Protein AF-A0A9E7DIJ9-F1 (afdb_monomer)

Foldseek 3Di:
DDDDDAQKKFFWQDADPVRHRIWGFHDPDQWTWTADPPPRDIDTDHPVVCVVGTQWICDPNDTDGPD

Organism: NCBI:txid938288

Nearest PDB structures (foldseek):
  6kco-assembly5_J  TM=7.245E-01  e=5.338E-01  Drosophila melanogaster
  6ie4-assembly1_A  TM=6.126E-01  e=2.363E-01  Arabidopsis thaliana
  8hfr-assembly1_vV  TM=7.630E-01  e=1.012E+00  Saccharomyces cerevisiae S288C
  5h4p-assembly1_w  TM=7.434E-01  e=2.287E+00  Saccharomyces cerevisiae S288C
  6kco-assembly4_H  TM=6.580E-01  e=1.812E+00  Drosophila melanogaster

Mean predicted aligned error: 4.74 Å

Structure (mmCIF, N/CA/C/O backbone):
data_AF-A0A9E7DIJ9-F1
#
_entry.id   AF-A0A9E7DIJ9-F1
#
loop_
_atom_site.group_PDB
_atom_site.id
_atom_site.type_symbol
_atom_site.label_atom_id
_atom_site.label_alt_id
_atom_site.label_comp_id
_atom_site.label_asym_id
_atom_site.label_entity_id
_atom_site.label_seq_id
_atom_site.pdbx_PDB_ins_code
_atom_site.Cartn_x
_atom_site.Cartn_y
_atom_site.Cartn_z
_atom_site.occupancy
_atom_site.B_iso_or_equiv
_atom_site.auth_seq_id
_atom_site.auth_comp_id
_atom_site.auth_asym_id
_atom_site.auth_atom_id
_atom_site.pdbx_PDB_model_num
ATOM 1 N N . MET A 1 1 ? 7.101 -14.490 5.625 1.00 49.41 1 MET A N 1
ATOM 2 C CA . MET A 1 1 ? 7.342 -13.958 4.270 1.00 49.41 1 MET A CA 1
ATOM 3 C C . MET A 1 1 ? 6.014 -13.380 3.800 1.00 49.41 1 MET A C 1
ATOM 5 O O . MET A 1 1 ? 5.106 -14.142 3.505 1.00 49.41 1 MET A O 1
ATOM 9 N N . LEU A 1 2 ? 5.813 -12.067 3.927 1.00 63.44 2 LEU A N 1
ATOM 10 C CA . LEU A 1 2 ? 4.562 -11.428 3.509 1.00 63.44 2 LEU A CA 1
ATOM 11 C C . LEU A 1 2 ? 4.616 -11.230 1.996 1.00 63.44 2 LEU A C 1
ATOM 13 O O . LEU A 1 2 ? 5.399 -10.427 1.500 1.00 63.44 2 LEU A O 1
ATOM 17 N N . GLU A 1 3 ? 3.819 -12.002 1.265 1.00 69.94 3 GLU A N 1
ATOM 18 C CA . GLU A 1 3 ? 3.684 -11.835 -0.179 1.00 69.94 3 GLU A CA 1
ATOM 19 C C . GLU A 1 3 ? 2.769 -10.647 -0.477 1.00 69.94 3 GLU A C 1
ATOM 21 O O . GLU A 1 3 ? 1.551 -10.706 -0.248 1.00 69.94 3 GLU A O 1
ATOM 26 N N . TYR A 1 4 ? 3.385 -9.580 -0.982 1.00 83.62 4 TYR A N 1
ATOM 27 C CA . TYR A 1 4 ? 2.714 -8.427 -1.567 1.00 83.62 4 TYR A CA 1
ATOM 28 C C . TYR A 1 4 ? 2.339 -8.745 -3.011 1.00 83.62 4 TYR A C 1
ATOM 30 O O . TYR A 1 4 ? 3.179 -9.237 -3.768 1.00 83.62 4 TYR A O 1
ATOM 38 N N . ARG A 1 5 ? 1.096 -8.461 -3.406 1.00 83.81 5 ARG A N 1
ATOM 39 C CA . ARG A 1 5 ? 0.654 -8.635 -4.791 1.00 83.81 5 ARG A CA 1
ATOM 40 C C . ARG A 1 5 ? 0.533 -7.286 -5.487 1.00 83.81 5 ARG A C 1
ATOM 42 O O . ARG A 1 5 ? 0.513 -6.229 -4.862 1.00 83.81 5 ARG A O 1
ATOM 49 N N . LEU A 1 6 ? 0.479 -7.331 -6.812 1.00 87.38 6 LEU A N 1
ATOM 50 C CA . LEU A 1 6 ? 0.023 -6.191 -7.597 1.00 87.38 6 LEU A CA 1
ATOM 51 C C . LEU A 1 6 ? -1.407 -5.844 -7.174 1.00 87.38 6 LEU A C 1
ATOM 53 O O . LEU A 1 6 ? -2.192 -6.741 -6.875 1.00 87.38 6 LEU A O 1
ATOM 57 N N . ASP A 1 7 ? -1.730 -4.554 -7.168 1.00 87.94 7 ASP A N 1
ATOM 58 C CA . ASP A 1 7 ? -3.040 -4.005 -6.805 1.00 87.94 7 ASP A CA 1
ATOM 59 C C . ASP A 1 7 ? -3.369 -3.977 -5.296 1.00 87.94 7 ASP A C 1
ATOM 61 O O . ASP A 1 7 ? -4.341 -3.331 -4.907 1.00 87.94 7 ASP A O 1
ATOM 65 N N . ASP A 1 8 ? -2.542 -4.583 -4.433 1.00 89.81 8 ASP A N 1
ATOM 66 C CA . ASP A 1 8 ? -2.732 -4.563 -2.974 1.00 89.81 8 ASP A CA 1
ATOM 67 C C . ASP A 1 8 ? -2.735 -3.128 -2.421 1.00 89.81 8 ASP A C 1
ATOM 69 O O . ASP A 1 8 ? -1.913 -2.290 -2.805 1.00 89.81 8 ASP A O 1
ATOM 73 N N . ILE A 1 9 ? -3.626 -2.850 -1.467 1.00 91.31 9 ILE A N 1
ATOM 74 C CA . ILE A 1 9 ? -3.681 -1.554 -0.782 1.00 91.31 9 ILE A CA 1
ATOM 75 C C . ILE A 1 9 ? -2.968 -1.677 0.558 1.00 91.31 9 ILE A C 1
ATOM 77 O O . ILE A 1 9 ? -3.232 -2.573 1.351 1.00 91.31 9 ILE A O 1
ATOM 81 N N . VAL A 1 10 ? -2.072 -0.750 0.852 1.00 91.25 10 VAL A N 1
ATOM 82 C CA . VAL A 1 10 ? -1.269 -0.731 2.070 1.00 91.25 10 VAL A CA 1
ATOM 83 C C . VAL A 1 10 ? -1.381 0.607 2.773 1.00 91.25 10 VAL A C 1
ATOM 85 O O . VAL A 1 10 ? -1.490 1.657 2.143 1.00 91.25 10 VAL A O 1
ATOM 88 N N . LYS A 1 11 ? -1.327 0.562 4.104 1.00 90.94 11 LYS A N 1
ATOM 89 C CA . LYS A 1 11 ? -1.249 1.748 4.955 1.00 90.94 11 LYS A CA 1
ATOM 90 C C . LYS A 1 11 ? 0.166 1.943 5.454 1.00 90.94 11 LYS A C 1
ATOM 92 O O . LYS A 1 11 ? 0.714 1.081 6.153 1.00 90.94 11 LYS A O 1
ATOM 97 N N . MET A 1 12 ? 0.742 3.084 5.106 1.00 90.12 12 MET A N 1
ATOM 98 C CA . MET A 1 12 ? 2.066 3.490 5.554 1.00 90.12 12 MET A CA 1
ATOM 99 C C . MET A 1 12 ? 2.000 4.269 6.867 1.00 90.12 12 MET A C 1
ATOM 101 O O . MET A 1 12 ? 1.012 4.907 7.211 1.00 90.12 12 MET A O 1
ATOM 105 N N . LYS A 1 13 ? 3.094 4.228 7.626 1.00 84.88 13 LYS A N 1
ATOM 106 C CA . LYS A 1 13 ? 3.275 4.996 8.860 1.00 84.88 13 LYS A CA 1
ATOM 107 C C . LYS A 1 13 ? 3.505 6.479 8.572 1.00 84.88 13 LYS A C 1
ATOM 109 O O . LYS A 1 13 ? 3.121 7.311 9.388 1.00 84.88 13 LYS A O 1
ATOM 114 N N . LYS A 1 14 ? 4.164 6.798 7.455 1.00 81.50 14 LYS A N 1
ATOM 115 C CA . LYS A 1 14 ? 4.292 8.172 6.966 1.00 81.50 14 LYS A CA 1
ATOM 116 C C . LYS A 1 14 ? 3.108 8.474 6.060 1.00 81.50 14 LYS A C 1
ATOM 118 O O . LYS A 1 14 ? 2.876 7.757 5.091 1.00 81.50 14 LYS A O 1
ATOM 123 N N . SER A 1 15 ? 2.392 9.540 6.381 1.00 80.12 15 SER A N 1
ATOM 124 C CA . SER A 1 15 ? 1.372 10.105 5.512 1.00 80.12 15 SER A CA 1
ATOM 125 C C . SER A 1 15 ? 2.021 10.748 4.287 1.00 80.12 15 SER A C 1
ATOM 127 O O . SER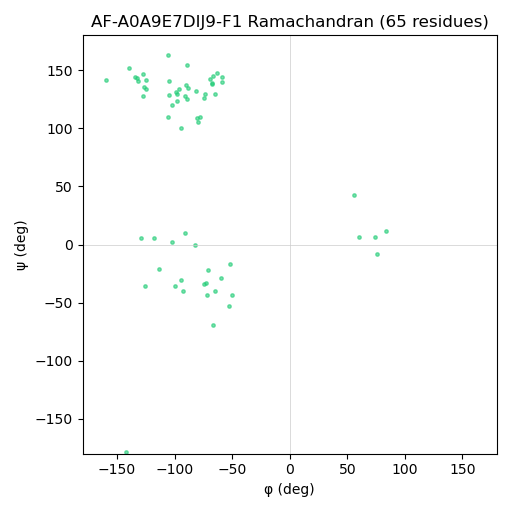 A 1 15 ? 3.088 11.363 4.367 1.00 80.12 15 SER A O 1
ATOM 129 N N . HIS A 1 16 ? 1.364 10.604 3.139 1.00 81.62 16 HIS A N 1
ATOM 130 C CA . HIS A 1 16 ? 1.693 11.358 1.941 1.00 81.62 16 HIS A CA 1
ATOM 131 C C . HIS A 1 16 ? 1.456 12.858 2.200 1.00 81.62 16 HIS A C 1
ATOM 133 O O . HIS A 1 16 ? 0.495 13.191 2.900 1.00 81.62 16 HIS A O 1
ATOM 139 N N . PRO A 1 17 ? 2.225 13.783 1.594 1.00 84.62 17 PRO A N 1
ATOM 140 C CA . PRO A 1 17 ? 1.953 15.224 1.650 1.00 84.62 17 PRO A CA 1
ATOM 141 C C . PRO A 1 17 ? 0.525 15.638 1.248 1.00 84.62 17 PRO A C 1
ATOM 143 O O . PRO A 1 17 ? 0.101 16.734 1.586 1.00 84.62 17 PRO A O 1
ATOM 146 N N . CYS A 1 18 ? -0.253 14.778 0.576 1.00 88.25 18 CYS A N 1
ATOM 147 C CA . CYS A 1 18 ? -1.677 15.027 0.291 1.00 88.25 18 CYS A CA 1
ATOM 148 C C . CYS A 1 18 ? -2.643 14.690 1.455 1.00 88.25 18 CYS A C 1
ATOM 150 O O . CYS A 1 18 ? -3.867 14.793 1.303 1.00 88.25 18 CYS A O 1
ATOM 152 N N . GLY A 1 19 ? -2.123 14.204 2.584 1.00 85.50 19 GLY A N 1
ATOM 153 C CA . GLY A 1 19 ? -2.898 13.809 3.762 1.00 85.50 19 GLY A CA 1
ATOM 154 C C . GLY A 1 19 ? -3.495 12.397 3.723 1.00 85.50 19 GLY A C 1
ATOM 155 O O . GLY A 1 19 ? -4.325 12.094 4.570 1.00 85.50 19 GLY A O 1
ATOM 156 N N . SER A 1 20 ? -3.106 11.541 2.770 1.00 88.56 20 SER A N 1
ATOM 157 C CA . SER A 1 20 ? -3.482 10.115 2.759 1.00 88.56 20 SER A CA 1
ATOM 158 C C . SER A 1 20 ? -2.315 9.230 3.172 1.00 88.56 20 SER A C 1
ATOM 160 O O . SER A 1 20 ? -1.182 9.462 2.761 1.00 88.56 20 SER A O 1
ATOM 162 N N . ASP A 1 21 ? -2.593 8.193 3.949 1.00 89.19 21 ASP A N 1
ATOM 163 C CA . ASP A 1 21 ? -1.643 7.141 4.335 1.00 89.19 21 ASP A CA 1
ATOM 164 C C . ASP A 1 21 ? -1.828 5.837 3.543 1.00 89.19 21 ASP A C 1
ATOM 166 O O . ASP A 1 21 ? -1.107 4.865 3.767 1.00 89.19 21 ASP A O 1
ATOM 170 N N . GLU A 1 22 ? -2.773 5.828 2.604 1.00 91.69 22 GLU A N 1
ATOM 171 C CA . GLU A 1 22 ? -3.139 4.677 1.788 1.00 91.69 22 GLU A CA 1
ATOM 172 C C . GLU A 1 22 ? -2.462 4.719 0.421 1.00 91.69 22 GLU A C 1
ATOM 174 O O . GLU A 1 22 ? -2.519 5.709 -0.320 1.00 91.69 22 GLU A O 1
ATOM 179 N N . PHE A 1 23 ? -1.841 3.600 0.077 1.00 92.06 23 PHE A N 1
ATOM 180 C CA . PHE A 1 23 ? -1.098 3.431 -1.155 1.00 92.06 23 PHE A CA 1
ATOM 181 C C . PHE A 1 23 ? -1.458 2.109 -1.806 1.00 92.06 23 PHE A C 1
ATOM 183 O O . PHE A 1 23 ? -1.663 1.110 -1.130 1.00 92.06 23 PHE A O 1
ATOM 190 N N . LYS A 1 24 ? -1.504 2.102 -3.128 1.00 92.38 24 LYS A N 1
ATOM 191 C CA . LYS A 1 24 ? -1.788 0.937 -3.949 1.00 92.38 24 LYS A CA 1
ATOM 192 C C . LYS A 1 24 ? -0.505 0.438 -4.593 1.00 92.38 24 LYS A C 1
ATOM 194 O O . LYS A 1 24 ? 0.220 1.221 -5.203 1.00 92.38 24 LYS A O 1
ATOM 199 N N . ILE A 1 25 ? -0.211 -0.844 -4.469 1.00 91.62 25 ILE A N 1
ATOM 200 C CA . ILE A 1 25 ? 0.981 -1.454 -5.047 1.00 91.62 25 ILE A CA 1
ATOM 201 C C . ILE A 1 25 ? 0.789 -1.604 -6.554 1.00 91.62 25 ILE A C 1
ATOM 203 O O . ILE A 1 25 ? -0.179 -2.198 -7.017 1.00 91.62 25 ILE A O 1
ATOM 207 N N . ILE A 1 26 ? 1.734 -1.071 -7.324 1.00 92.12 26 ILE A N 1
ATOM 208 C CA . ILE A 1 26 ? 1.699 -1.092 -8.795 1.00 92.12 26 ILE A CA 1
ATOM 209 C C . ILE A 1 26 ? 2.810 -1.947 -9.397 1.00 92.12 26 ILE A C 1
ATOM 211 O O . ILE A 1 26 ? 2.712 -2.344 -10.551 1.00 92.12 26 ILE A O 1
ATOM 215 N N . SER A 1 27 ? 3.884 -2.214 -8.653 1.00 89.56 27 SER A N 1
ATOM 216 C CA . SER A 1 27 ? 4.953 -3.122 -9.077 1.00 89.56 27 SER A CA 1
ATOM 217 C C . SER A 1 27 ? 5.745 -3.598 -7.863 1.00 89.56 27 SER A C 1
ATOM 219 O O . SER A 1 27 ? 5.952 -2.804 -6.948 1.00 89.56 27 SER A O 1
ATOM 221 N N . VAL A 1 28 ? 6.161 -4.869 -7.854 1.00 87.44 28 VAL A N 1
ATOM 222 C CA . VAL A 1 28 ? 6.900 -5.523 -6.746 1.00 87.44 28 VAL A CA 1
ATOM 223 C C . VAL A 1 28 ? 8.180 -6.241 -7.198 1.00 87.44 28 VAL A C 1
ATOM 225 O O . VAL A 1 28 ? 8.834 -6.913 -6.396 1.00 87.44 28 VAL A O 1
ATOM 228 N N . ASP A 1 29 ? 8.538 -6.105 -8.475 1.00 78.75 29 ASP A N 1
ATOM 229 C CA . ASP A 1 29 ? 9.531 -6.939 -9.159 1.00 78.75 29 ASP A CA 1
ATOM 230 C C . ASP A 1 29 ? 10.951 -6.714 -8.596 1.00 78.75 29 ASP A C 1
ATOM 232 O O . ASP A 1 29 ? 11.477 -7.520 -7.821 1.00 78.75 29 ASP A O 1
ATOM 236 N N . VAL A 1 30 ? 11.523 -5.535 -8.856 1.00 79.94 30 VAL A N 1
ATOM 237 C CA . VAL A 1 30 ? 12.862 -5.128 -8.382 1.00 79.94 30 VAL A CA 1
ATOM 238 C C . VAL A 1 30 ? 12.770 -4.226 -7.144 1.00 79.94 30 VAL A C 1
ATOM 240 O O . VAL A 1 30 ? 13.560 -4.332 -6.208 1.00 79.94 30 VAL A O 1
ATOM 243 N N . GLY A 1 31 ? 11.740 -3.386 -7.098 1.00 83.69 31 GLY A N 1
ATOM 244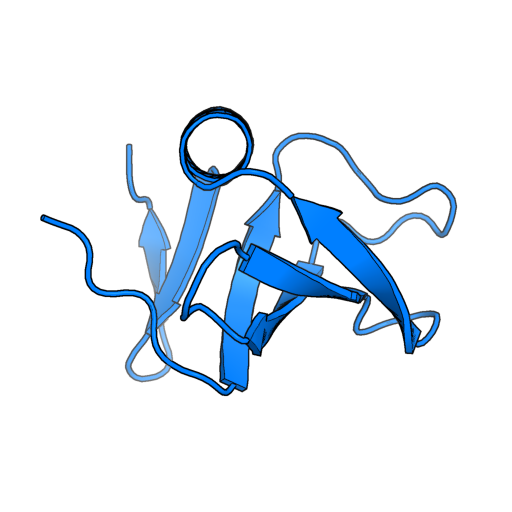 C CA . GLY A 1 31 ? 11.383 -2.514 -5.982 1.00 83.69 31 GLY A CA 1
ATOM 245 C C . GLY A 1 31 ? 9.866 -2.458 -5.837 1.00 83.69 31 GLY A C 1
ATOM 246 O O . GLY A 1 31 ? 9.148 -3.114 -6.590 1.00 83.69 31 GLY A O 1
ATOM 247 N N . ILE A 1 32 ? 9.374 -1.684 -4.875 1.00 88.81 32 ILE A N 1
ATOM 248 C CA . ILE A 1 32 ? 7.940 -1.524 -4.643 1.00 88.81 32 ILE A CA 1
ATOM 249 C C . ILE A 1 32 ? 7.519 -0.147 -5.137 1.00 88.81 32 ILE A C 1
ATOM 251 O O . ILE A 1 32 ? 7.875 0.873 -4.554 1.00 88.81 32 ILE A O 1
ATOM 255 N N . ARG A 1 33 ? 6.757 -0.117 -6.231 1.00 91.31 33 ARG A N 1
ATOM 256 C CA . ARG A 1 33 ? 6.084 1.102 -6.689 1.00 91.31 33 ARG A CA 1
ATOM 257 C C . ARG A 1 33 ? 4.720 1.198 -6.030 1.00 91.31 33 ARG A C 1
ATOM 259 O O . ARG A 1 33 ? 3.967 0.223 -6.011 1.00 91.31 33 ARG A O 1
ATOM 266 N N . LEU A 1 34 ? 4.400 2.388 -5.544 1.00 91.38 34 LEU A N 1
ATOM 267 C CA . LEU A 1 34 ? 3.188 2.700 -4.802 1.00 91.38 34 LEU A CA 1
ATOM 268 C C . LEU A 1 34 ? 2.480 3.887 -5.431 1.00 91.38 34 LEU A C 1
ATOM 270 O O . LEU A 1 34 ? 3.082 4.941 -5.599 1.00 91.38 34 LEU A O 1
ATOM 274 N N . LYS A 1 35 ? 1.194 3.741 -5.736 1.00 92.44 35 LYS A N 1
ATOM 275 C CA . LYS A 1 35 ? 0.320 4.828 -6.172 1.00 92.44 35 LYS A CA 1
ATOM 276 C C . LYS A 1 35 ? -0.475 5.325 -4.978 1.00 92.44 35 LYS A C 1
ATOM 278 O O . LYS A 1 35 ? -1.190 4.547 -4.355 1.00 92.44 35 LYS A O 1
ATOM 283 N N . CYS A 1 36 ? -0.400 6.608 -4.658 1.00 92.75 36 CYS A N 1
ATOM 284 C CA . CYS A 1 36 ? -1.314 7.182 -3.679 1.00 92.75 36 CYS A CA 1
ATOM 285 C C . CYS A 1 36 ? -2.748 7.132 -4.227 1.00 92.75 36 CYS A C 1
ATOM 287 O O . CYS A 1 36 ? -2.991 7.590 -5.342 1.00 92.75 36 CYS A O 1
ATOM 289 N N . ILE A 1 37 ? -3.703 6.614 -3.451 1.00 90.44 37 ILE A N 1
ATOM 290 C CA . ILE A 1 37 ? -5.099 6.499 -3.912 1.00 90.44 37 ILE A CA 1
ATOM 291 C C . ILE A 1 37 ? -5.823 7.849 -4.014 1.00 90.44 37 ILE A C 1
ATOM 293 O O . ILE A 1 37 ? -6.796 7.957 -4.746 1.00 90.44 37 ILE A O 1
ATOM 297 N N . LYS A 1 38 ? -5.351 8.883 -3.305 1.00 90.38 38 LYS A N 1
ATOM 298 C CA . LYS A 1 38 ? -6.016 10.195 -3.260 1.00 90.38 38 LYS A CA 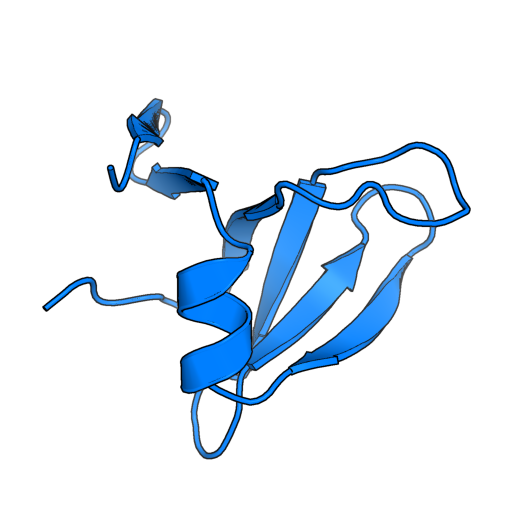1
ATOM 299 C C . LYS A 1 38 ? -5.500 11.181 -4.302 1.00 90.38 38 LYS A C 1
ATOM 301 O O . LYS A 1 38 ? -6.279 11.940 -4.857 1.00 90.38 38 LYS A O 1
ATOM 306 N N . CYS A 1 39 ? -4.190 11.210 -4.538 1.00 91.31 39 CYS A N 1
ATOM 307 C CA . CYS A 1 39 ? -3.565 12.162 -5.464 1.00 91.31 39 CYS A CA 1
ATOM 308 C C . CYS A 1 39 ? -2.863 11.489 -6.647 1.00 91.31 39 CYS A C 1
ATOM 310 O O . CYS A 1 39 ? -2.139 12.155 -7.381 1.00 91.31 39 CYS A O 1
ATOM 312 N N . GLU A 1 40 ? -2.984 10.166 -6.769 1.00 88.56 40 GLU A N 1
ATOM 313 C CA . GLU A 1 40 ? -2.513 9.362 -7.903 1.00 88.56 40 GLU A CA 1
ATOM 314 C C . GLU A 1 40 ? -1.011 9.412 -8.205 1.00 88.56 40 GLU A C 1
ATOM 316 O O . GLU A 1 40 ? -0.548 8.812 -9.175 1.00 88.56 40 GLU A O 1
ATOM 321 N N . ARG A 1 41 ? -0.227 10.065 -7.343 1.00 90.00 41 ARG A N 1
ATOM 322 C CA . ARG A 1 41 ? 1.227 10.105 -7.456 1.00 90.00 41 ARG A CA 1
ATOM 323 C C . ARG A 1 41 ? 1.828 8.739 -7.204 1.0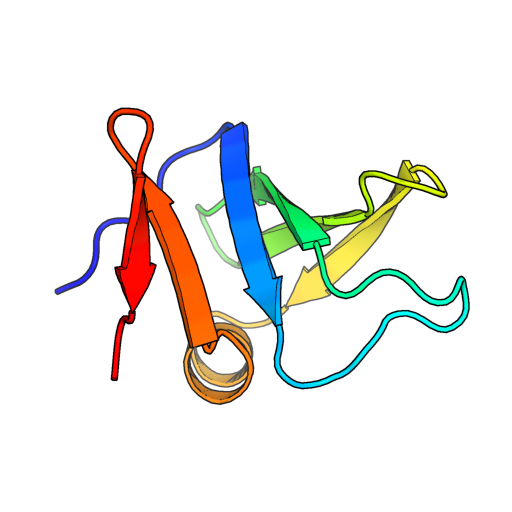0 90.00 41 ARG A C 1
ATOM 325 O O . ARG A 1 41 ? 1.444 8.042 -6.267 1.00 90.00 41 ARG A O 1
ATOM 332 N N . VAL A 1 42 ? 2.807 8.413 -8.033 1.00 89.81 42 VAL A N 1
ATOM 333 C CA . VAL A 1 42 ? 3.599 7.198 -7.921 1.00 89.81 42 VAL A CA 1
ATOM 334 C C . VAL A 1 42 ? 4.894 7.494 -7.172 1.00 89.81 42 VAL A C 1
ATOM 336 O O . VAL A 1 42 ? 5.555 8.495 -7.435 1.00 89.81 42 VAL A O 1
ATOM 339 N N . LEU A 1 43 ? 5.225 6.631 -6.221 1.00 88.19 43 LEU A N 1
ATOM 340 C CA . LEU A 1 43 ? 6.448 6.666 -5.431 1.00 88.19 43 LEU A CA 1
ATOM 341 C C . LEU A 1 43 ? 7.134 5.316 -5.573 1.00 88.19 43 LEU A C 1
ATOM 343 O O . LEU A 1 43 ? 6.485 4.273 -5.460 1.00 88.19 43 LEU A O 1
ATOM 347 N N . ASP A 1 44 ? 8.432 5.323 -5.814 1.00 89.00 44 ASP A N 1
ATOM 348 C CA . ASP A 1 44 ? 9.258 4.133 -5.717 1.00 89.00 44 ASP A CA 1
ATOM 349 C C . ASP A 1 44 ? 9.823 4.000 -4.299 1.00 89.00 44 ASP A C 1
ATOM 351 O O . ASP A 1 44 ? 10.236 4.966 -3.661 1.00 89.00 44 ASP A O 1
ATOM 355 N N . PHE A 1 45 ? 9.793 2.779 -3.785 1.00 87.38 45 PHE A N 1
ATOM 356 C CA . PHE A 1 45 ? 10.389 2.412 -2.514 1.00 87.38 45 PHE A CA 1
ATOM 357 C C . PHE A 1 45 ? 11.229 1.154 -2.694 1.00 87.38 45 PHE A C 1
ATOM 359 O O . PHE A 1 45 ? 10.837 0.192 -3.359 1.00 87.38 45 PHE A O 1
ATOM 366 N N . SER A 1 46 ? 12.373 1.120 -2.020 1.00 89.38 46 SER A N 1
ATOM 367 C CA . SER A 1 46 ? 13.114 -0.124 -1.820 1.00 89.38 46 SER A CA 1
ATOM 368 C C . SER A 1 46 ? 12.318 -1.069 -0.918 1.00 89.38 46 SER A C 1
ATOM 370 O O . SER A 1 46 ? 11.688 -0.619 0.039 1.00 89.38 46 SER A O 1
ATOM 372 N N . LYS A 1 47 ? 12.390 -2.386 -1.166 1.00 86.06 47 LYS A N 1
ATOM 373 C CA . LYS A 1 47 ? 11.675 -3.414 -0.373 1.00 86.06 47 LYS A CA 1
ATOM 374 C C . LYS A 1 47 ? 11.906 -3.246 1.140 1.00 86.06 47 LYS A C 1
ATOM 376 O O . LYS A 1 47 ? 10.962 -3.222 1.920 1.00 86.06 47 LYS A O 1
ATOM 381 N N . LYS A 1 48 ? 13.157 -2.989 1.530 1.00 86.75 48 LYS A N 1
ATOM 382 C CA . LYS A 1 48 ? 13.579 -2.800 2.927 1.00 86.75 48 LYS A CA 1
ATOM 383 C C . LYS A 1 48 ? 12.971 -1.559 3.599 1.00 86.75 48 LYS A C 1
ATOM 385 O O . LYS A 1 48 ? 12.612 -1.611 4.773 1.00 86.75 48 LYS A O 1
ATOM 390 N N . ASP A 1 49 ? 12.871 -0.444 2.876 1.00 87.31 49 ASP A N 1
ATOM 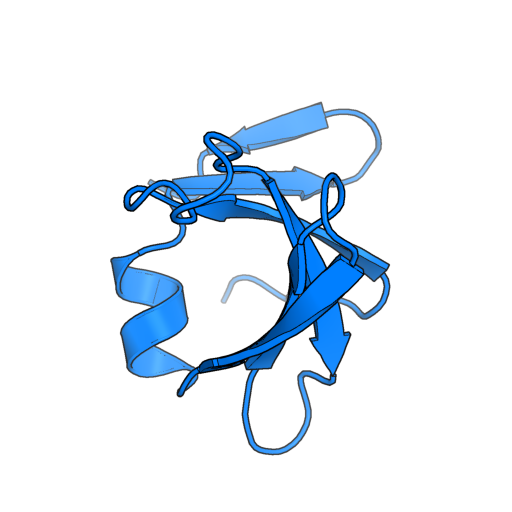391 C CA . ASP A 1 49 ? 12.227 0.775 3.380 1.00 87.31 49 ASP A CA 1
ATOM 392 C C . ASP A 1 49 ? 10.719 0.590 3.451 1.00 87.31 49 ASP A C 1
ATOM 394 O O . ASP A 1 49 ? 10.099 0.921 4.461 1.00 87.31 49 ASP A O 1
ATOM 398 N N . PHE A 1 50 ? 10.135 -0.008 2.414 1.00 87.69 50 PHE A N 1
ATOM 399 C CA . PHE A 1 50 ? 8.720 -0.324 2.382 1.00 87.69 50 PHE A CA 1
ATOM 400 C C . PHE A 1 50 ? 8.293 -1.117 3.618 1.00 87.69 50 PHE A C 1
ATOM 402 O O . PHE A 1 50 ? 7.418 -0.653 4.341 1.00 87.69 50 PHE A O 1
ATOM 409 N N . GLU A 1 51 ? 8.967 -2.228 3.930 1.00 85.19 51 GLU A N 1
ATOM 410 C CA . GLU A 1 51 ? 8.677 -3.063 5.106 1.00 85.19 51 GLU A CA 1
ATOM 411 C C . GLU A 1 51 ? 8.809 -2.312 6.442 1.00 85.19 51 GLU A C 1
ATOM 413 O O . GLU A 1 51 ? 8.095 -2.615 7.396 1.00 85.19 51 GLU A O 1
ATOM 418 N N . LYS A 1 52 ? 9.677 -1.293 6.525 1.00 86.56 52 LYS A N 1
ATOM 419 C CA . LYS A 1 52 ? 9.795 -0.436 7.717 1.00 86.56 52 LYS A CA 1
ATOM 420 C C . LYS A 1 52 ? 8.639 0.551 7.869 1.00 86.56 52 LYS A C 1
ATOM 422 O O . LYS A 1 52 ? 8.297 0.922 8.997 1.00 86.56 52 LYS A O 1
ATOM 427 N N . TYR A 1 53 ? 8.103 1.047 6.757 1.00 86.31 53 TYR A N 1
ATOM 428 C CA . TYR A 1 53 ? 7.057 2.068 6.759 1.00 86.31 53 TYR A CA 1
ATOM 429 C C . TYR A 1 53 ? 5.654 1.480 6.683 1.00 86.31 53 TYR A C 1
ATOM 431 O O . TYR A 1 53 ? 4.735 2.094 7.224 1.00 86.31 53 TYR A O 1
ATOM 439 N N . VAL A 1 54 ? 5.457 0.329 6.044 1.00 88.81 54 VAL A N 1
ATOM 440 C CA . VAL A 1 54 ? 4.150 -0.318 5.961 1.00 88.81 54 VAL A CA 1
ATOM 441 C C . VAL A 1 54 ? 3.720 -0.818 7.341 1.00 88.81 54 VAL A C 1
ATOM 443 O O . VAL A 1 54 ? 4.520 -1.283 8.150 1.00 88.81 54 VAL A O 1
ATOM 446 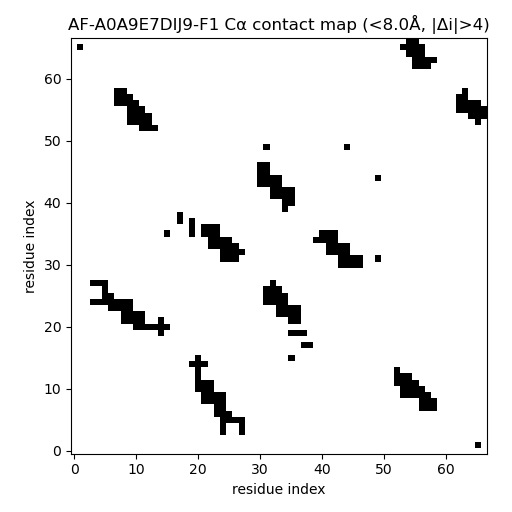N N . ARG A 1 55 ? 2.437 -0.639 7.656 1.00 87.69 55 ARG A N 1
ATOM 447 C CA . ARG A 1 55 ? 1.865 -0.927 8.979 1.00 87.69 55 ARG A CA 1
ATOM 448 C C . ARG A 1 55 ? 0.675 -1.871 8.890 1.00 87.69 55 ARG A C 1
ATOM 450 O O . ARG A 1 55 ? 0.503 -2.720 9.761 1.00 87.69 55 ARG A O 1
ATOM 457 N N . LYS A 1 56 ? -0.126 -1.734 7.833 1.00 89.56 56 LYS A N 1
ATOM 458 C CA . LYS A 1 56 ? -1.223 -2.647 7.498 1.00 89.56 56 LYS A CA 1
ATOM 459 C C . LYS A 1 56 ? -1.258 -2.885 5.994 1.00 89.56 56 LYS A C 1
ATOM 461 O O . LYS A 1 56 ? -0.888 -1.998 5.226 1.00 89.56 56 LYS A O 1
ATOM 466 N N . ILE A 1 57 ? -1.755 -4.046 5.600 1.00 89.31 57 ILE A N 1
ATOM 467 C CA 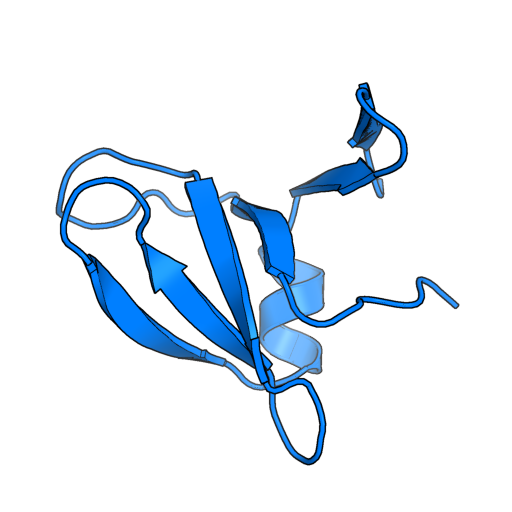. ILE A 1 57 ? -2.051 -4.414 4.215 1.00 89.31 57 ILE A CA 1
ATOM 468 C C . ILE A 1 57 ? -3.513 -4.845 4.118 1.00 89.31 57 ILE A C 1
ATOM 470 O O . ILE A 1 57 ? -4.056 -5.438 5.048 1.00 89.31 57 ILE A O 1
ATOM 474 N N . PHE A 1 58 ? -4.172 -4.481 3.030 1.00 88.12 58 PHE A N 1
ATOM 475 C CA . PHE A 1 58 ? -5.549 -4.828 2.735 1.00 88.12 58 PHE A CA 1
ATOM 476 C C . PHE A 1 58 ? -5.567 -6.077 1.867 1.00 88.12 58 PHE A C 1
ATOM 478 O O . PHE A 1 58 ? -5.375 -6.001 0.658 1.00 88.12 58 PHE A O 1
ATOM 485 N N . LYS A 1 59 ? -5.816 -7.224 2.492 1.00 83.12 59 LYS A N 1
ATOM 486 C CA . LYS A 1 59 ? -5.821 -8.522 1.825 1.00 83.12 59 LYS A CA 1
ATOM 487 C C . LYS A 1 59 ? -7.142 -9.219 2.115 1.00 83.12 59 LYS A C 1
ATOM 489 O O . LYS A 1 59 ? -7.607 -9.204 3.252 1.00 83.12 59 LYS A O 1
ATOM 494 N N . ASP A 1 60 ? -7.750 -9.804 1.086 1.00 80.94 60 ASP A N 1
ATOM 495 C CA . ASP A 1 60 ? -8.990 -10.586 1.215 1.00 80.94 60 ASP A CA 1
ATOM 496 C C . ASP A 1 60 ? -10.148 -9.804 1.880 1.00 80.94 60 ASP A C 1
ATOM 498 O O . ASP A 1 60 ? -10.836 -10.274 2.784 1.00 80.94 60 ASP A O 1
ATOM 502 N N . GLY A 1 61 ? -10.315 -8.531 1.500 1.00 80.12 61 GLY A N 1
ATOM 503 C CA . GLY A 1 61 ? -11.374 -7.671 2.041 1.00 80.12 61 GLY A CA 1
ATOM 504 C C . GLY A 1 61 ? -11.145 -7.180 3.477 1.00 80.12 61 GLY A C 1
ATOM 505 O O . GLY A 1 61 ? -12.036 -6.552 4.053 1.00 80.12 61 GLY A O 1
ATOM 506 N N . LYS A 1 62 ? -9.975 -7.441 4.080 1.00 83.94 62 LYS A N 1
ATOM 507 C CA . LYS A 1 62 ? -9.652 -7.045 5.459 1.00 83.94 62 LYS A CA 1
ATOM 508 C C . LYS A 1 62 ? -8.280 -6.380 5.561 1.00 83.94 62 LYS A C 1
ATOM 510 O O . LYS A 1 62 ? -7.313 -6.782 4.923 1.00 83.94 62 LYS A O 1
ATOM 515 N N . PHE A 1 63 ? -8.171 -5.373 6.431 1.00 83.38 63 PHE A N 1
ATOM 516 C CA . PHE A 1 63 ? -6.876 -4.805 6.811 1.00 83.38 63 PHE A CA 1
ATOM 517 C C . PHE A 1 63 ? -6.201 -5.698 7.852 1.00 83.38 63 PHE A C 1
ATOM 519 O O . 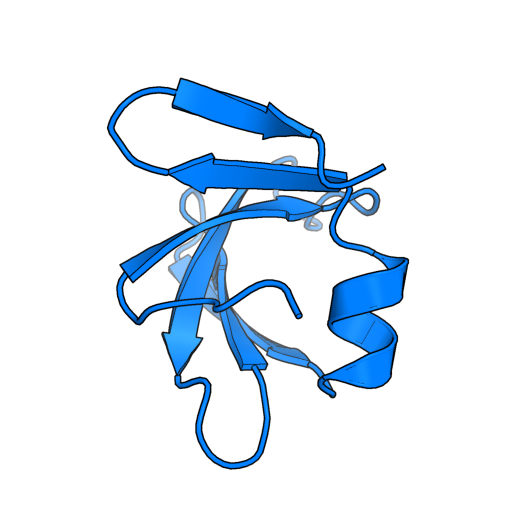PHE A 1 63 ? -6.567 -5.674 9.028 1.00 83.38 63 PHE A O 1
ATOM 526 N N . ILE A 1 64 ? -5.189 -6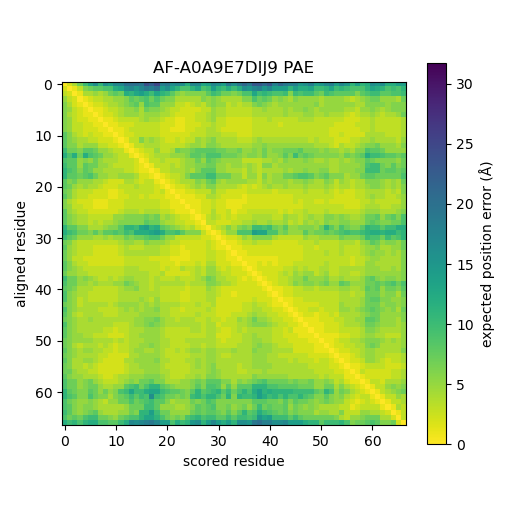.443 7.428 1.00 86.88 64 ILE A N 1
ATOM 527 C CA . ILE A 1 64 ? -4.308 -7.208 8.308 1.00 86.88 64 ILE A CA 1
ATOM 528 C C . ILE A 1 64 ? -3.108 -6.346 8.711 1.00 86.88 64 ILE A C 1
ATOM 530 O O . ILE A 1 64 ? -2.424 -5.741 7.880 1.00 86.88 64 ILE A O 1
ATOM 534 N N . SER A 1 65 ? -2.869 -6.256 10.018 1.00 80.94 65 SER A N 1
ATOM 535 C CA . SER A 1 65 ? -1.648 -5.656 10.555 1.00 80.94 65 SER A CA 1
ATOM 536 C C . SER A 1 65 ? -0.490 -6.617 10.318 1.00 80.94 65 SER A C 1
ATOM 538 O O . SER A 1 65 ? -0.585 -7.795 10.641 1.00 80.94 65 SER A O 1
ATOM 540 N N . ILE A 1 66 ? 0.601 -6.109 9.755 1.00 76.88 66 ILE A N 1
ATOM 541 C CA . ILE A 1 66 ? 1.819 -6.890 9.480 1.00 76.88 66 ILE A CA 1
ATOM 542 C C . ILE A 1 66 ? 2.825 -6.843 10.639 1.00 76.88 66 ILE A C 1
ATOM 544 O O . ILE A 1 66 ? 3.973 -7.250 10.481 1.00 76.88 66 ILE A O 1
ATOM 548 N N . ARG A 1 67 ? 2.402 -6.303 11.785 1.00 57.72 67 ARG A N 1
ATOM 549 C CA . ARG A 1 67 ? 3.206 -6.090 12.983 1.00 57.72 67 ARG A CA 1
ATOM 550 C C . ARG A 1 67 ? 2.515 -6.687 14.192 1.00 57.72 67 ARG A C 1
ATOM 552 O O . ARG A 1 67 ? 1.277 -6.513 14.263 1.00 57.72 67 ARG A O 1
#

Sequence (67 aa):
MLEYRLDDIVKMKKSHPCGSDEFKIISVDVGIRLKCIKCERVLDFSKKDFEKYVRKIFKDGKFISIR

pLDDT: mean 85.63, std 7.66, range [49.41, 92.75]

Radius of gyration: 10.76 Å; Cα contacts (8 Å, |Δi|>4): 126; chains: 1; bounding box: 25×29×22 Å

InterPro domains:
  IPR009296 Protein of unknown function DUF951 [PF06107] (4-57)
  IPR009296 Protein of unknown function DUF951 [PIRSF037263] (3-60)
  IPR009296 Protein of unknown function DUF951 [PTHR38455] (3-59)

Secondary structure (DSSP, 8-state):
-----TT-EEEESSPPTTS--EEEEEE-SSSEEEEETTT--EEEE-HHHHHHHEEEEEETTEEEE--

Solvent-accessible surface area (backbone atoms only — not comparable to full-atom values): 3948 Å² total; per-residue (Å²): 135,87,84,81,54,74,68,34,39,32,33,38,72,63,60,42,99,87,74,46,37,49,29,30,27,72,39,71,85,92,38,33,30,30,28,31,77,87,77,66,50,73,45,82,35,52,60,74,58,43,66,72,35,48,48,31,38,46,54,95,95,38,79,45,64,82,115